Protein AF-A0A3D0CES5-F1 (afdb_monomer)

Nearest PDB structures (foldseek):
  5ey8-assembly8_H  TM=7.083E-01  e=1.544E+00  Mycolicibacterium smegmatis
  8wgk-assembly1_A  TM=5.948E-01  e=1.349E+00  Rhodothermus marinus DSM 4252
  4lvu-assembly1_A-2  TM=3.457E-01  e=1.894E-01  Burkholderia thailandensis E264
  9fd3-assembly1_A  TM=3.890E-01  e=8.389E+00  Kitasatospora cystarginea

Secondary structure (DSSP, 8-state):
-PPP-----------------PPEEEEEEESSSHHHHHHHHTGGG-SEEEEEEE-STTHHHHHHHHHHHH--SEEEE--TT--HHHHHHHHHHHHHH--

Mean predicted aligned error: 13.23 Å

Solvent-accessible surface area (backbone atoms only — not comparable to full-atom values): 6417 Å² total; per-residue (Å²): 136,87,85,79,82,80,81,78,81,81,76,73,76,77,80,73,77,84,61,84,78,68,69,37,36,30,38,38,36,39,80,82,59,62,63,61,49,61,50,54,80,47,34,90,80,45,69,45,49,78,45,82,46,56,73,55,99,65,36,67,62,58,49,52,54,46,48,73,78,64,58,54,77,42,78,47,72,64,67,91,81,54,57,76,71,59,59,47,49,59,56,55,53,47,63,77,69,68,121

Sequence (99 aa):
MASSIELVENIQALETKNDNQSQRKLLLIENDHYLSKAFLDNGNQSIYQTKEIRTGEVLSQELESYLVDHRPSMIVLDVGFSNSAQLLIIRDLRALFDG

Structure (mmCIF, N/CA/C/O backbone):
data_AF-A0A3D0CES5-F1
#
_entry.id   AF-A0A3D0CES5-F1
#
loop_
_atom_site.group_PDB
_atom_site.id
_atom_site.type_symbol
_atom_site.label_atom_id
_atom_site.label_alt_id
_atom_site.label_comp_id
_atom_site.label_asym_id
_atom_site.label_entity_id
_atom_site.label_seq_id
_atom_site.pdbx_PDB_ins_code
_atom_site.Cartn_x
_atom_site.Cartn_y
_atom_site.Cartn_z
_atom_site.occupancy
_atom_site.B_iso_or_equiv
_atom_site.auth_seq_id
_atom_site.auth_comp_id
_atom_site.auth_asym_id
_atom_site.auth_atom_id
_atom_site.pdbx_PDB_model_num
ATOM 1 N N . MET A 1 1 ? 0.160 4.843 -56.833 1.00 43.28 1 MET A N 1
ATOM 2 C CA . MET A 1 1 ? 1.118 5.611 -56.015 1.00 43.28 1 MET A CA 1
ATOM 3 C C . MET A 1 1 ? 0.541 5.681 -54.616 1.00 43.28 1 MET A C 1
ATOM 5 O O . MET A 1 1 ? -0.510 6.285 -54.452 1.00 43.28 1 MET A O 1
ATOM 9 N N . ALA A 1 2 ? 1.111 4.937 -53.670 1.00 43.47 2 ALA A N 1
ATOM 10 C CA . ALA A 1 2 ? 0.603 4.883 -52.303 1.00 43.47 2 ALA A CA 1
ATOM 11 C C . ALA A 1 2 ? 1.206 6.046 -51.508 1.00 43.47 2 ALA A C 1
ATOM 13 O O . ALA A 1 2 ? 2.420 6.230 -51.513 1.00 43.47 2 ALA A O 1
ATOM 14 N N . SER A 1 3 ? 0.342 6.858 -50.904 1.00 49.12 3 SER A N 1
ATOM 15 C CA . SER A 1 3 ? 0.722 7.985 -50.056 1.00 49.12 3 SER A CA 1
ATOM 16 C C . SER A 1 3 ? 1.155 7.448 -48.693 1.00 49.12 3 SER A C 1
ATOM 18 O O . SER A 1 3 ? 0.368 6.801 -48.003 1.00 49.12 3 SER A O 1
ATOM 20 N N . SER A 1 4 ? 2.421 7.673 -48.341 1.00 55.53 4 SER A N 1
ATOM 21 C CA . SER A 1 4 ? 2.967 7.375 -47.018 1.00 55.53 4 SER A CA 1
ATOM 22 C C . SER A 1 4 ? 2.517 8.455 -46.038 1.00 55.53 4 SER A C 1
ATOM 24 O O . SER A 1 4 ? 2.789 9.635 -46.247 1.00 55.53 4 SER A O 1
ATOM 26 N N . ILE A 1 5 ? 1.817 8.052 -44.982 1.00 58.88 5 ILE A N 1
ATOM 27 C CA . ILE A 1 5 ? 1.512 8.915 -43.841 1.00 58.88 5 ILE A CA 1
ATOM 28 C C . ILE A 1 5 ? 2.772 8.942 -42.972 1.00 58.88 5 ILE A C 1
ATOM 30 O O . ILE A 1 5 ? 3.102 7.942 -42.338 1.00 58.88 5 ILE A O 1
ATOM 34 N N . GLU A 1 6 ? 3.493 10.061 -42.960 1.00 58.62 6 GLU A N 1
ATOM 35 C CA . GLU A 1 6 ? 4.528 10.306 -41.953 1.00 58.62 6 GLU A CA 1
ATOM 36 C C . GLU A 1 6 ? 3.841 10.630 -40.621 1.00 58.62 6 GLU A C 1
ATOM 38 O O . GLU A 1 6 ? 3.269 11.704 -40.430 1.00 58.62 6 GLU A O 1
ATOM 43 N N . LEU A 1 7 ? 3.862 9.667 -39.697 1.00 52.69 7 LEU A N 1
ATOM 44 C CA . LEU A 1 7 ? 3.548 9.900 -38.291 1.00 52.69 7 LEU A CA 1
ATOM 45 C C . LEU A 1 7 ? 4.672 10.750 -37.690 1.00 52.69 7 LEU A C 1
ATOM 47 O O . LEU A 1 7 ? 5.745 10.246 -37.370 1.00 52.69 7 LEU A O 1
ATOM 51 N N . VAL A 1 8 ? 4.427 12.052 -37.558 1.00 58.69 8 VAL A N 1
ATOM 52 C CA . VAL A 1 8 ? 5.308 12.960 -36.820 1.00 58.69 8 VAL A CA 1
ATOM 53 C C . VAL A 1 8 ? 5.147 12.662 -35.329 1.00 58.69 8 VAL A C 1
ATOM 55 O O . VAL A 1 8 ? 4.131 13.005 -34.723 1.00 58.69 8 VAL A O 1
ATOM 58 N N . GLU A 1 9 ? 6.143 12.005 -34.737 1.00 49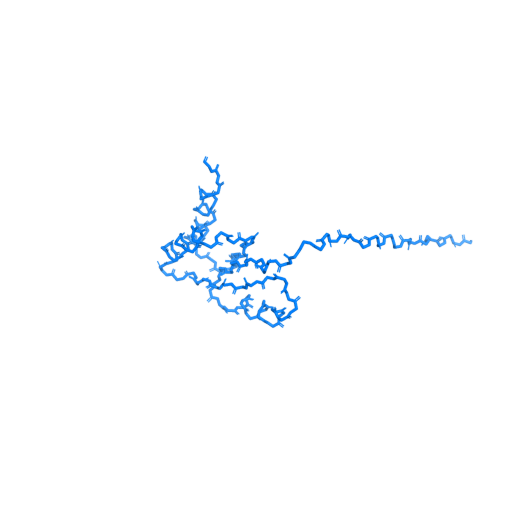.22 9 GLU A N 1
ATOM 59 C CA . GLU A 1 9 ? 6.269 11.841 -33.289 1.00 49.22 9 GLU A CA 1
ATOM 60 C C . GLU A 1 9 ? 6.494 13.212 -32.637 1.00 49.22 9 GLU A C 1
ATOM 62 O O . GLU A 1 9 ? 7.617 13.689 -32.483 1.00 49.22 9 GLU A O 1
ATOM 67 N N . ASN A 1 10 ? 5.407 13.885 -32.258 1.00 47.16 10 ASN A N 1
ATOM 68 C CA . ASN A 1 10 ? 5.477 15.113 -31.474 1.00 47.16 10 ASN A CA 1
ATOM 69 C C . ASN A 1 10 ? 5.717 14.767 -29.996 1.00 47.16 10 ASN A C 1
ATOM 71 O O . ASN A 1 10 ? 4.817 14.866 -29.163 1.00 47.16 10 ASN A O 1
ATOM 75 N N . ILE A 1 11 ? 6.927 14.310 -29.671 1.00 54.22 11 ILE A N 1
ATOM 76 C CA . ILE A 1 11 ? 7.351 14.095 -28.286 1.00 54.22 11 ILE A CA 1
ATOM 77 C C . ILE A 1 11 ? 7.870 15.433 -27.758 1.00 54.22 11 ILE A C 1
ATOM 79 O O . ILE A 1 11 ? 9.074 15.670 -27.668 1.00 54.22 11 ILE A O 1
ATOM 83 N N . GLN A 1 12 ? 6.959 16.346 -27.419 1.00 45.78 12 GLN A N 1
ATOM 84 C CA . GLN A 1 12 ? 7.326 17.428 -26.511 1.00 45.78 12 GLN A CA 1
ATOM 85 C C . GLN A 1 12 ? 7.620 16.788 -25.157 1.00 45.78 12 GLN A C 1
ATOM 87 O O . GLN A 1 12 ? 6.714 16.314 -24.470 1.00 45.78 12 GLN A O 1
ATOM 92 N N . ALA A 1 13 ? 8.904 16.735 -24.801 1.00 51.31 13 ALA A N 1
ATOM 93 C CA . ALA A 1 13 ? 9.332 16.383 -23.460 1.00 51.31 13 ALA A CA 1
ATOM 94 C C . ALA A 1 13 ? 8.613 17.323 -22.487 1.00 51.31 13 ALA A C 1
ATOM 96 O O . ALA A 1 13 ? 8.832 18.534 -22.508 1.00 51.31 13 ALA A O 1
ATOM 97 N N . LEU A 1 14 ? 7.699 16.764 -21.691 1.00 49.66 14 LEU A N 1
ATOM 98 C CA . LEU A 1 14 ? 7.018 17.498 -20.637 1.00 49.66 14 LEU A CA 1
ATOM 99 C C . LEU A 1 14 ? 8.108 18.066 -19.724 1.00 49.66 14 LEU A C 1
ATOM 101 O O . LEU A 1 14 ? 8.810 17.301 -19.063 1.00 49.66 14 LEU A O 1
ATOM 105 N N . GLU A 1 15 ? 8.282 19.387 -19.714 1.00 43.75 15 GLU A N 1
ATOM 106 C CA . GLU A 1 15 ? 9.205 20.040 -18.793 1.00 43.75 15 GLU A CA 1
ATOM 107 C C . GLU A 1 15 ? 8.728 19.776 -17.361 1.00 43.75 15 GLU A C 1
ATOM 109 O O . GLU A 1 15 ? 7.847 20.451 -16.824 1.00 43.75 15 GLU A O 1
ATOM 114 N N . THR A 1 16 ? 9.294 18.757 -16.718 1.00 47.03 16 THR A N 1
ATOM 115 C CA . THR A 1 16 ? 9.155 18.579 -15.281 1.00 47.03 16 THR A CA 1
ATOM 116 C C . THR A 1 16 ? 9.927 19.711 -14.631 1.00 47.03 16 THR A C 1
ATOM 118 O O . THR A 1 16 ? 11.157 19.669 -14.577 1.00 47.03 16 THR A O 1
ATOM 121 N N . LYS A 1 17 ? 9.200 20.738 -14.173 1.00 42.72 17 LYS A N 1
ATOM 122 C CA . LYS A 1 17 ? 9.734 21.780 -13.297 1.00 42.72 17 LYS A CA 1
ATOM 123 C C . LYS A 1 17 ? 10.634 21.124 -12.258 1.00 42.72 17 LYS A C 1
ATOM 125 O O . LYS A 1 17 ? 10.197 20.270 -11.487 1.00 42.72 17 LYS A O 1
ATOM 130 N N . ASN A 1 18 ? 11.895 21.525 -12.302 1.00 44.72 18 ASN A N 1
ATOM 131 C CA . ASN A 1 18 ? 12.946 21.134 -11.386 1.00 44.72 18 ASN A CA 1
ATOM 132 C C . ASN A 1 18 ? 12.693 21.812 -10.028 1.00 44.72 18 ASN A C 1
ATOM 134 O O . ASN A 1 18 ? 13.443 22.687 -9.608 1.00 44.72 18 ASN A O 1
ATOM 138 N N . ASP A 1 19 ? 11.580 21.474 -9.376 1.00 48.69 19 ASP A N 1
ATOM 139 C CA . ASP A 1 19 ? 11.430 21.725 -7.950 1.00 48.69 19 ASP A CA 1
ATOM 140 C C . ASP A 1 19 ? 12.396 20.771 -7.263 1.00 48.69 19 ASP A C 1
ATOM 142 O O . ASP A 1 19 ? 12.293 19.561 -7.472 1.00 48.69 19 ASP A O 1
ATOM 146 N N . ASN A 1 20 ? 13.346 21.322 -6.498 1.00 49.34 20 ASN A N 1
ATOM 147 C CA . ASN A 1 20 ? 14.262 20.604 -5.609 1.00 49.34 20 ASN A CA 1
ATOM 148 C C . ASN A 1 20 ? 13.600 19.315 -5.106 1.00 49.34 20 ASN A C 1
ATOM 150 O O . ASN A 1 20 ? 12.720 19.376 -4.243 1.00 49.34 20 ASN A O 1
ATOM 154 N N . GLN A 1 21 ? 13.961 18.179 -5.721 1.00 56.31 21 GLN A N 1
ATOM 155 C CA . GLN A 1 21 ? 13.223 16.924 -5.608 1.00 56.31 21 GLN A CA 1
ATOM 156 C C . GLN A 1 21 ? 13.363 16.386 -4.188 1.00 56.31 21 GLN A C 1
ATOM 158 O O . GLN A 1 21 ? 14.222 15.566 -3.878 1.00 56.31 21 GLN A O 1
ATOM 163 N N . SER A 1 22 ? 12.498 16.869 -3.305 1.00 65.19 22 SER A N 1
ATOM 164 C CA . SER A 1 22 ? 12.202 16.201 -2.051 1.00 65.19 22 SER A CA 1
ATOM 165 C C . SER A 1 22 ? 11.758 14.799 -2.447 1.00 65.19 22 SER A C 1
ATOM 167 O O . SER A 1 22 ? 10.784 14.671 -3.192 1.00 65.19 22 SER A O 1
ATOM 169 N N . GLN A 1 23 ? 12.517 13.774 -2.046 1.00 71.38 23 GLN A N 1
ATOM 170 C CA . GLN A 1 23 ? 12.193 12.384 -2.367 1.00 71.38 23 GLN A CA 1
ATOM 171 C C . GLN A 1 23 ? 10.720 12.139 -2.042 1.00 71.38 23 GLN A C 1
ATOM 173 O O . GLN A 1 23 ? 10.284 12.280 -0.896 1.00 71.38 23 GLN A O 1
ATOM 178 N N . ARG A 1 24 ? 9.933 11.836 -3.076 1.00 84.44 24 ARG A N 1
ATOM 179 C CA . ARG A 1 24 ? 8.499 11.594 -2.923 1.00 84.44 24 ARG A CA 1
ATOM 180 C C . ARG A 1 24 ? 8.333 10.275 -2.186 1.00 84.44 24 ARG A C 1
ATOM 182 O O . ARG A 1 24 ? 9.067 9.332 -2.445 1.00 84.44 24 ARG A O 1
ATOM 189 N N . LYS A 1 25 ? 7.385 10.165 -1.266 1.00 87.50 25 LYS A N 1
ATOM 190 C CA . LYS A 1 25 ? 7.191 8.907 -0.532 1.00 87.50 25 LYS A CA 1
ATOM 191 C C . LYS A 1 25 ? 6.198 8.027 -1.280 1.00 87.50 25 LYS A C 1
ATOM 193 O O . LYS A 1 25 ? 5.094 8.481 -1.582 1.00 87.50 25 LYS A O 1
ATOM 198 N N . LEU A 1 26 ? 6.596 6.795 -1.567 1.00 88.44 26 LEU A N 1
ATOM 199 C CA . LEU A 1 26 ? 5.743 5.753 -2.124 1.00 88.44 26 LEU A CA 1
ATOM 200 C C . LEU A 1 26 ? 5.447 4.735 -1.024 1.00 88.44 26 LEU A C 1
ATOM 202 O O . LEU A 1 26 ? 6.373 4.163 -0.452 1.00 88.44 26 LEU A O 1
ATOM 206 N N . LEU A 1 27 ? 4.169 4.504 -0.744 1.00 88.88 27 LEU A N 1
ATOM 207 C CA . LEU A 1 27 ? 3.733 3.416 0.122 1.00 88.88 27 LEU A CA 1
ATOM 208 C C . LEU A 1 27 ? 3.299 2.229 -0.736 1.00 88.88 27 LEU A C 1
ATOM 210 O O . LEU A 1 27 ? 2.459 2.372 -1.621 1.00 88.88 27 LEU A O 1
ATOM 214 N N . LEU A 1 28 ? 3.862 1.066 -0.447 1.00 88.62 28 LEU A N 1
ATOM 215 C CA . LEU A 1 28 ? 3.588 -0.192 -1.116 1.00 88.62 28 LEU A CA 1
ATOM 216 C C . LEU A 1 28 ? 2.904 -1.134 -0.131 1.00 88.62 28 LEU A C 1
ATOM 218 O O . LEU A 1 28 ? 3.425 -1.373 0.955 1.00 88.62 28 LEU A O 1
ATOM 222 N N . ILE A 1 29 ? 1.722 -1.619 -0.493 1.00 85.12 29 ILE A N 1
ATOM 223 C CA . ILE A 1 29 ? 0.918 -2.520 0.326 1.00 85.12 29 ILE A CA 1
ATOM 224 C C . ILE A 1 29 ? 0.758 -3.827 -0.443 1.00 85.12 29 ILE A C 1
ATOM 226 O O . ILE A 1 29 ? 0.071 -3.863 -1.462 1.00 85.12 29 ILE A O 1
ATOM 230 N N . GLU A 1 30 ? 1.402 -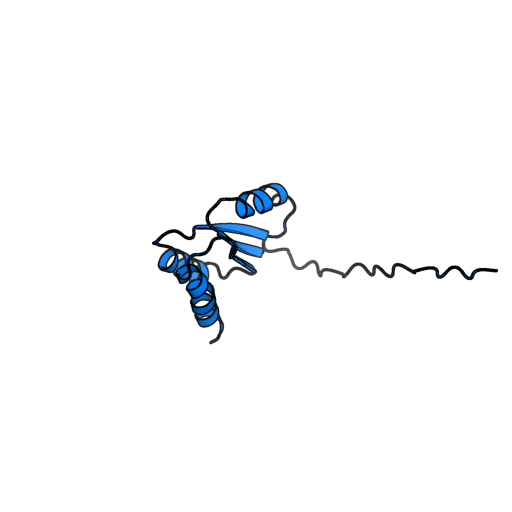4.890 0.027 1.00 81.88 30 GLU A N 1
ATOM 231 C CA . GLU A 1 30 ? 1.404 -6.195 -0.643 1.00 81.88 30 GLU A CA 1
ATOM 232 C C . GLU A 1 30 ? 1.563 -7.354 0.348 1.00 81.88 30 GLU A C 1
ATOM 234 O O . GLU A 1 30 ? 1.811 -7.142 1.535 1.00 81.88 30 GLU A O 1
ATOM 239 N N . ASN A 1 31 ? 1.459 -8.592 -0.141 1.00 79.06 31 ASN A N 1
ATOM 240 C CA . ASN A 1 31 ? 1.681 -9.786 0.677 1.00 79.06 31 ASN A CA 1
ATOM 241 C C . ASN A 1 31 ? 2.972 -10.547 0.320 1.00 79.06 31 ASN A C 1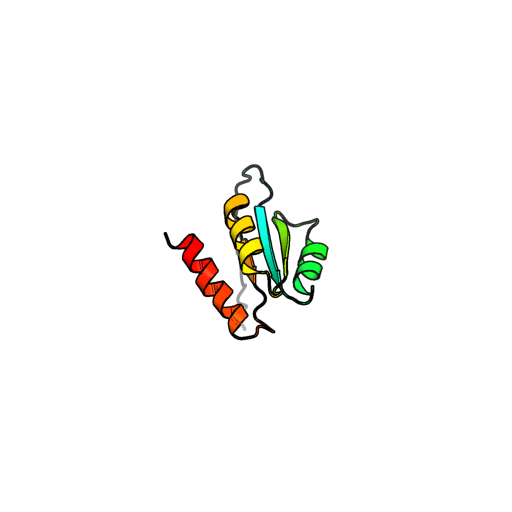
ATOM 243 O O . ASN A 1 31 ? 3.696 -10.989 1.214 1.00 79.06 31 ASN A O 1
ATOM 247 N N . ASP A 1 32 ? 3.278 -10.670 -0.977 1.00 77.06 32 ASP A N 1
ATOM 248 C CA . ASP A 1 32 ? 4.183 -11.707 -1.500 1.00 77.06 32 ASP A CA 1
ATOM 249 C C . ASP A 1 32 ? 5.520 -11.173 -2.057 1.00 77.06 32 ASP A C 1
ATOM 251 O O . ASP A 1 32 ? 6.210 -11.877 -2.797 1.00 77.06 32 ASP A O 1
ATOM 255 N N . HIS A 1 33 ? 5.927 -9.952 -1.682 1.00 80.88 33 HIS A N 1
ATOM 256 C CA . HIS A 1 33 ? 7.228 -9.325 -2.025 1.00 80.88 33 HIS A CA 1
ATOM 257 C C . HIS A 1 33 ? 7.494 -9.085 -3.510 1.00 80.88 33 HIS A C 1
ATOM 259 O O . HIS A 1 33 ? 8.598 -8.697 -3.905 1.00 80.88 33 HIS A O 1
ATOM 265 N N . TYR A 1 34 ? 6.518 -9.367 -4.363 1.00 83.62 34 TYR A N 1
ATOM 266 C CA . TYR A 1 34 ? 6.682 -9.250 -5.799 1.00 83.62 34 TYR A CA 1
ATOM 267 C C . TYR A 1 34 ? 6.852 -7.788 -6.216 1.00 83.62 34 TYR A C 1
ATOM 269 O O . TYR A 1 34 ? 7.760 -7.460 -6.986 1.00 83.62 34 TYR A O 1
ATOM 277 N N . LEU A 1 35 ? 6.007 -6.903 -5.687 1.00 83.62 35 LEU A N 1
ATOM 278 C CA . LEU A 1 35 ? 6.062 -5.488 -6.009 1.00 83.62 35 LEU A CA 1
ATOM 279 C C . LEU A 1 35 ? 7.255 -4.836 -5.314 1.00 83.62 35 LEU A C 1
ATOM 281 O O . LEU A 1 35 ? 8.004 -4.121 -5.970 1.00 83.62 35 LEU A O 1
ATOM 285 N N . SER A 1 36 ? 7.511 -5.121 -4.039 1.00 84.50 36 SER A N 1
ATOM 286 C CA . SER A 1 36 ? 8.631 -4.533 -3.301 1.00 84.50 36 SER A CA 1
ATOM 287 C C . SER A 1 36 ? 9.935 -4.813 -4.023 1.00 84.50 36 SER A C 1
ATOM 289 O O . SER A 1 36 ? 10.708 -3.884 -4.252 1.00 84.50 36 SER A O 1
ATOM 291 N N . LYS A 1 37 ? 10.131 -6.043 -4.506 1.00 84.75 37 LYS A N 1
ATOM 292 C CA . LYS A 1 37 ? 11.279 -6.406 -5.336 1.00 84.75 37 LYS A CA 1
ATOM 293 C C . LYS A 1 37 ? 11.322 -5.628 -6.655 1.00 84.75 37 LYS A C 1
ATOM 295 O O . LYS A 1 37 ? 12.352 -5.037 -6.971 1.00 84.75 37 LYS A O 1
ATOM 300 N N . ALA A 1 38 ? 10.211 -5.554 -7.390 1.00 83.50 38 ALA A N 1
ATOM 301 C CA . ALA A 1 38 ? 10.142 -4.813 -8.653 1.00 83.50 38 ALA A CA 1
ATOM 302 C C . ALA A 1 38 ? 10.435 -3.306 -8.491 1.00 83.50 38 ALA A C 1
ATOM 304 O O . ALA A 1 38 ? 11.038 -2.683 -9.370 1.00 83.50 38 ALA A O 1
ATOM 305 N N . PHE A 1 39 ? 10.031 -2.714 -7.366 1.00 81.94 39 PHE A N 1
ATOM 306 C CA . PHE A 1 39 ? 10.272 -1.307 -7.050 1.00 81.94 39 PHE A CA 1
ATOM 307 C C . PHE A 1 39 ? 11.654 -1.060 -6.421 1.00 81.94 39 PHE A C 1
ATOM 309 O O . PHE A 1 39 ? 12.198 0.026 -6.603 1.00 81.94 39 PHE A O 1
ATOM 316 N N . LEU A 1 40 ? 12.248 -2.039 -5.729 1.00 77.69 40 LEU A N 1
ATOM 317 C CA . LEU A 1 40 ? 13.625 -1.986 -5.214 1.00 77.69 40 LEU A CA 1
ATOM 318 C C . LEU A 1 40 ? 14.652 -2.064 -6.343 1.00 77.69 40 LEU A C 1
ATOM 320 O O . LEU A 1 40 ? 15.575 -1.251 -6.379 1.00 77.69 40 LEU A O 1
ATOM 324 N N . ASP A 1 41 ? 14.452 -2.978 -7.293 1.00 72.31 41 ASP A N 1
ATOM 325 C CA . ASP A 1 41 ? 15.353 -3.161 -8.436 1.00 72.31 41 ASP A CA 1
ATOM 326 C C . ASP A 1 41 ? 15.404 -1.899 -9.327 1.00 72.31 41 ASP A C 1
ATOM 328 O O . ASP A 1 41 ? 16.440 -1.585 -9.913 1.00 72.31 41 ASP A O 1
ATOM 332 N N . ASN A 1 42 ? 14.323 -1.108 -9.346 1.00 65.94 42 ASN A N 1
ATOM 333 C CA . ASN A 1 42 ? 14.244 0.197 -10.020 1.00 65.94 42 ASN A CA 1
ATOM 334 C C . ASN A 1 42 ? 14.475 1.403 -9.081 1.00 65.94 42 ASN A C 1
ATOM 336 O O . ASN A 1 42 ? 14.533 2.551 -9.531 1.00 65.94 42 ASN A O 1
ATOM 340 N N . GLY A 1 43 ? 14.615 1.167 -7.774 1.00 58.81 43 GLY A N 1
ATOM 341 C CA . GLY A 1 43 ? 14.591 2.193 -6.727 1.00 58.81 43 GLY A CA 1
ATOM 342 C C . GLY A 1 43 ? 15.753 3.183 -6.801 1.00 58.81 43 GLY A C 1
ATOM 343 O O . GLY A 1 43 ? 15.582 4.359 -6.497 1.00 58.81 43 GLY A O 1
ATOM 344 N N . ASN A 1 44 ? 16.912 2.745 -7.301 1.00 56.38 44 ASN A N 1
ATOM 345 C CA . ASN A 1 44 ? 18.096 3.601 -7.444 1.00 56.38 44 ASN A CA 1
ATOM 346 C C . ASN A 1 44 ? 17.960 4.676 -8.540 1.00 56.38 44 ASN A C 1
ATOM 348 O O . ASN A 1 44 ? 18.772 5.597 -8.584 1.00 56.38 44 ASN A O 1
ATOM 352 N N . GLN A 1 45 ? 16.956 4.574 -9.417 1.00 62.50 45 GLN A N 1
ATOM 353 C CA . GLN A 1 45 ? 16.662 5.559 -10.471 1.00 62.50 45 GLN A CA 1
ATOM 354 C C . GLN A 1 45 ? 15.337 6.301 -10.233 1.00 62.50 45 GLN A C 1
ATOM 356 O O . GLN A 1 45 ? 14.940 7.159 -11.020 1.00 62.50 45 GLN A O 1
ATOM 361 N N . SER A 1 46 ? 14.640 5.967 -9.149 1.00 69.50 46 SER A N 1
ATOM 362 C CA . SER A 1 46 ? 13.315 6.473 -8.828 1.00 69.50 46 SER A CA 1
ATOM 363 C C . SER A 1 46 ? 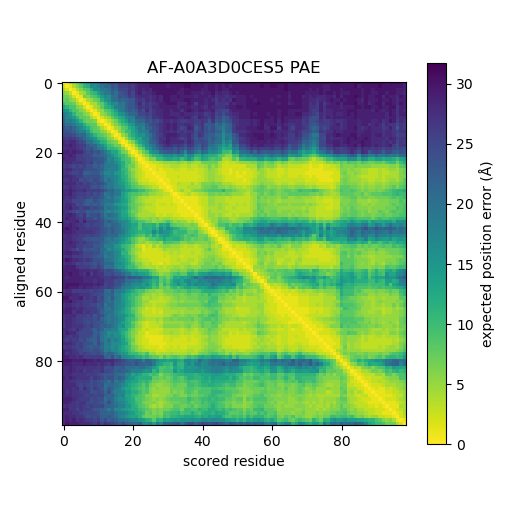13.403 7.745 -7.979 1.00 69.50 46 SER A C 1
ATOM 365 O O . SER A 1 46 ? 14.144 7.819 -7.003 1.00 69.50 46 SER A O 1
ATOM 367 N N . ILE A 1 47 ? 12.567 8.736 -8.301 1.00 78.50 47 ILE A N 1
ATOM 368 C CA . ILE A 1 47 ? 12.346 9.924 -7.453 1.00 78.50 47 ILE A CA 1
ATOM 369 C C . ILE A 1 47 ? 11.591 9.597 -6.151 1.00 78.50 47 ILE A C 1
ATOM 371 O O . ILE A 1 47 ? 11.384 10.481 -5.314 1.00 78.50 47 ILE A O 1
ATOM 375 N N . TYR A 1 48 ? 11.130 8.350 -6.005 1.00 80.75 48 TYR A N 1
ATOM 376 C CA . TYR A 1 48 ? 10.388 7.870 -4.852 1.00 80.75 48 TYR A CA 1
ATOM 377 C C . TYR A 1 48 ? 11.266 7.118 -3.852 1.00 80.75 48 TYR A C 1
ATOM 379 O O . TYR A 1 48 ? 12.018 6.218 -4.223 1.00 80.75 48 TYR A O 1
ATOM 387 N N . GLN A 1 49 ? 11.079 7.431 -2.572 1.00 83.81 49 GLN A N 1
ATOM 388 C CA . GLN A 1 49 ? 11.474 6.600 -1.446 1.00 83.81 49 GLN A CA 1
ATOM 389 C C . GLN A 1 49 ? 10.329 5.631 -1.121 1.00 83.81 49 GLN A C 1
ATOM 391 O O . GLN A 1 49 ? 9.254 6.056 -0.691 1.00 83.81 49 GLN A O 1
ATOM 396 N N . THR A 1 50 ? 10.563 4.338 -1.328 1.00 85.25 50 THR A N 1
ATOM 397 C CA . THR A 1 50 ? 9.557 3.2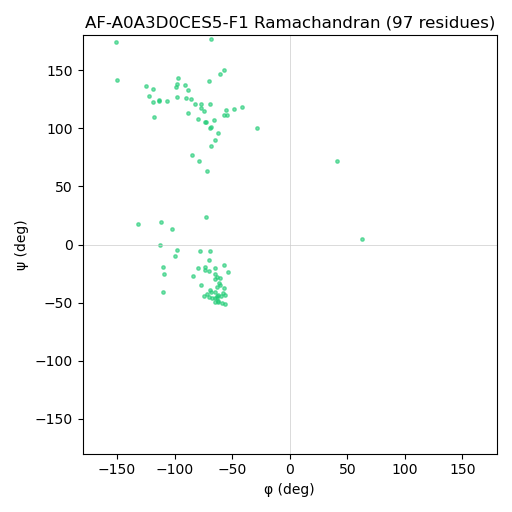85 -1.136 1.00 85.25 50 THR A CA 1
ATOM 398 C C . THR A 1 50 ? 9.552 2.770 0.303 1.00 85.25 50 THR A C 1
ATOM 400 O O . THR A 1 50 ? 10.602 2.437 0.854 1.00 85.25 50 THR A O 1
ATOM 403 N N . LYS A 1 51 ? 8.366 2.656 0.902 1.00 86.06 51 LYS A N 1
ATOM 404 C CA . LYS A 1 51 ? 8.111 1.914 2.142 1.00 86.06 51 LYS A CA 1
ATOM 405 C C . LYS A 1 51 ? 7.107 0.802 1.855 1.00 86.06 51 LYS A C 1
ATOM 407 O O . LYS A 1 51 ? 6.086 1.059 1.233 1.00 86.06 51 LYS A O 1
ATOM 412 N N . GLU A 1 52 ? 7.388 -0.399 2.342 1.00 85.81 52 GLU A N 1
ATOM 413 C CA . GLU A 1 52 ? 6.487 -1.554 2.269 1.00 85.81 52 GLU A CA 1
ATOM 414 C C . GLU A 1 52 ? 5.715 -1.713 3.591 1.00 85.81 52 GLU A C 1
ATOM 416 O O . GLU A 1 52 ? 6.307 -1.583 4.668 1.00 85.81 52 GLU A O 1
ATOM 421 N N . ILE A 1 53 ? 4.419 -2.013 3.498 1.00 79.81 53 ILE A N 1
ATOM 422 C CA . ILE A 1 53 ? 3.564 -2.524 4.577 1.00 79.81 53 ILE A CA 1
ATOM 423 C C . ILE A 1 53 ? 2.930 -3.829 4.091 1.00 79.81 53 ILE A C 1
ATOM 425 O O . ILE A 1 53 ? 2.449 -3.914 2.962 1.00 79.81 53 ILE A O 1
ATOM 429 N N . ARG A 1 54 ? 2.904 -4.848 4.953 1.00 77.50 54 ARG A N 1
ATOM 430 C CA . ARG A 1 54 ? 2.384 -6.172 4.594 1.00 77.50 54 ARG A CA 1
ATOM 431 C C . ARG A 1 54 ? 0.941 -6.371 5.018 1.00 77.50 54 ARG A C 1
ATOM 433 O O . ARG A 1 54 ? 0.567 -5.995 6.124 1.00 77.50 54 ARG A O 1
ATOM 440 N N . THR A 1 55 ? 0.163 -7.073 4.195 1.00 68.81 55 THR A N 1
ATOM 441 C CA . THR A 1 55 ? -1.270 -7.360 4.419 1.00 68.81 55 THR A CA 1
ATOM 442 C C . THR A 1 55 ? -1.628 -8.388 5.496 1.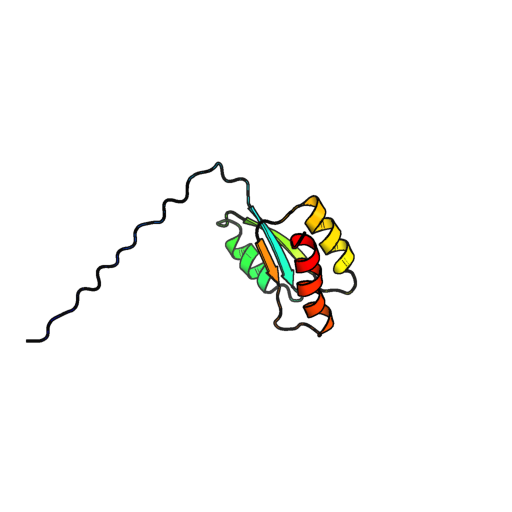00 68.81 55 THR A C 1
ATOM 444 O O . THR A 1 55 ? -2.718 -8.959 5.461 1.00 68.81 55 THR A O 1
ATOM 447 N N . GLY A 1 56 ? -0.746 -8.607 6.475 1.00 64.62 56 GLY A N 1
ATOM 448 C CA . GLY A 1 56 ? -1.020 -9.463 7.635 1.00 64.62 56 GLY A CA 1
ATOM 449 C C . GLY A 1 56 ? -2.080 -8.887 8.589 1.00 64.62 56 GLY A C 1
ATOM 450 O O . GLY A 1 56 ? -2.561 -7.770 8.414 1.00 64.62 56 GLY A O 1
ATOM 451 N N . GLU A 1 57 ? -2.428 -9.642 9.636 1.00 54.72 57 GLU A N 1
ATOM 452 C CA . GLU A 1 57 ? -3.537 -9.343 10.568 1.00 54.72 57 GLU A CA 1
ATOM 453 C C . GLU A 1 57 ? -3.454 -7.972 11.278 1.00 54.72 57 GLU A C 1
ATOM 455 O O . GLU A 1 57 ? -4.467 -7.484 11.772 1.00 54.72 57 GLU A O 1
ATOM 460 N N . VAL A 1 58 ? -2.285 -7.320 11.306 1.00 59.16 58 VAL A N 1
ATOM 461 C CA . VAL A 1 58 ? -2.042 -6.049 12.025 1.00 59.16 58 VAL A CA 1
ATOM 462 C C . VAL A 1 58 ? -2.036 -4.825 11.090 1.00 59.16 58 VAL A C 1
ATOM 464 O O . VAL A 1 58 ? -1.632 -3.730 11.478 1.00 59.16 58 VAL A O 1
ATOM 467 N N . LEU A 1 59 ? -2.499 -4.974 9.846 1.00 67.25 59 LEU A N 1
ATOM 468 C CA . LEU A 1 59 ? -2.331 -3.938 8.826 1.00 67.25 59 LEU A CA 1
ATOM 469 C C . LEU A 1 59 ? -3.010 -2.600 9.170 1.00 67.25 59 LEU A C 1
ATOM 471 O O . LEU A 1 59 ? -2.459 -1.560 8.829 1.00 67.25 59 LEU A O 1
ATOM 475 N N . SER A 1 60 ? -4.152 -2.579 9.864 1.00 67.88 60 SER A N 1
ATOM 476 C CA . SER A 1 60 ? -4.879 -1.324 10.126 1.00 67.88 60 SER A CA 1
ATOM 477 C C . SER A 1 60 ? -4.089 -0.326 10.981 1.00 67.88 60 SER A C 1
ATOM 479 O O . SER A 1 60 ? -4.003 0.840 10.611 1.00 67.88 60 SER A O 1
ATOM 481 N N . GLN A 1 61 ? -3.465 -0.771 12.076 1.00 70.25 61 GLN A N 1
ATOM 482 C CA . GLN A 1 61 ? -2.755 0.123 13.004 1.00 70.25 61 GLN A CA 1
ATOM 483 C C . GLN A 1 61 ? -1.444 0.660 12.424 1.00 70.25 61 GLN A C 1
ATOM 485 O O . GLN A 1 61 ? -1.133 1.843 12.583 1.00 70.25 61 GLN A O 1
ATOM 490 N N . GLU A 1 62 ? -0.670 -0.201 11.756 1.00 75.81 62 GLU A N 1
ATOM 491 C CA . GLU A 1 62 ? 0.590 0.201 11.123 1.00 75.81 62 GLU A CA 1
ATOM 492 C C . GLU A 1 62 ? 0.327 1.134 9.935 1.00 75.81 62 GLU A C 1
ATOM 494 O O . GLU A 1 62 ? 1.005 2.151 9.784 1.00 75.81 62 GLU A O 1
ATOM 499 N N . LEU A 1 63 ? -0.703 0.836 9.136 1.00 78.62 63 LEU A N 1
ATOM 500 C CA . LEU A 1 63 ? -1.111 1.667 8.011 1.00 78.62 63 LEU A CA 1
ATOM 501 C C . LEU A 1 63 ? -1.622 3.036 8.466 1.00 78.62 63 LEU A C 1
ATOM 503 O O . LEU A 1 63 ? -1.170 4.049 7.940 1.00 78.62 63 LEU A O 1
ATOM 507 N N . GLU A 1 64 ? -2.528 3.083 9.444 1.00 77.44 64 GLU A N 1
ATOM 508 C CA . GLU A 1 64 ? -3.088 4.338 9.958 1.00 77.44 64 GLU A CA 1
ATOM 509 C C . GLU A 1 64 ? -1.984 5.245 10.510 1.00 77.44 64 GLU A C 1
ATOM 511 O O . GLU A 1 64 ? -1.853 6.397 10.089 1.00 77.44 64 GL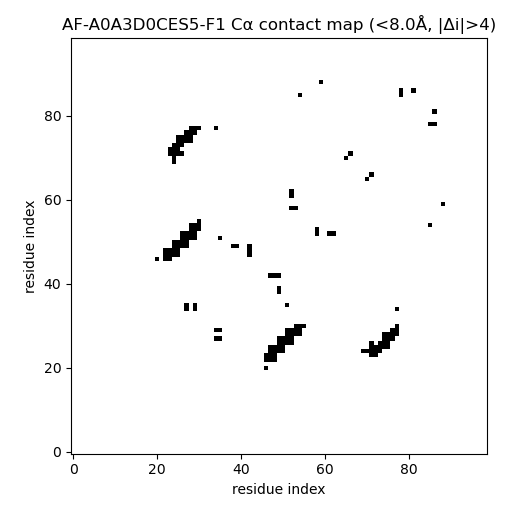U A O 1
ATOM 516 N N . SER A 1 65 ? -1.126 4.693 11.374 1.00 80.06 65 SER A N 1
ATOM 517 C CA . SER A 1 65 ? -0.008 5.431 11.971 1.00 80.06 65 SER A CA 1
ATOM 518 C C . SER A 1 65 ? 0.946 5.953 10.891 1.00 80.06 65 SER A C 1
ATOM 520 O O . SER A 1 65 ? 1.326 7.125 10.889 1.00 80.06 65 SER A O 1
ATOM 522 N N . TYR A 1 66 ? 1.284 5.115 9.905 1.00 82.94 66 TYR A N 1
ATOM 523 C CA . TYR A 1 66 ? 2.162 5.520 8.813 1.00 82.94 66 TYR A CA 1
ATOM 524 C C . TYR A 1 66 ? 1.560 6.644 7.960 1.00 82.94 66 TYR A C 1
ATOM 526 O O . TYR A 1 66 ? 2.263 7.600 7.625 1.00 82.94 66 TYR A O 1
ATOM 534 N N . LEU A 1 67 ? 0.276 6.559 7.607 1.00 82.50 67 LEU A N 1
ATOM 535 C CA . LEU A 1 67 ? -0.391 7.557 6.768 1.00 82.50 67 LEU A CA 1
ATOM 536 C C . LEU A 1 67 ? -0.468 8.924 7.446 1.00 82.50 67 LEU A C 1
ATOM 538 O O . LEU A 1 67 ? -0.210 9.934 6.784 1.00 82.50 67 LEU A O 1
ATOM 542 N N . VAL A 1 68 ? -0.765 8.951 8.749 1.00 80.25 68 VAL A N 1
ATOM 543 C CA . VAL A 1 68 ? -0.803 10.180 9.554 1.00 80.25 68 VAL A CA 1
ATOM 544 C C . VAL A 1 68 ? 0.577 10.840 9.600 1.00 80.25 68 VAL A C 1
ATOM 546 O O . VAL A 1 68 ? 0.696 12.028 9.287 1.00 80.25 68 VAL A O 1
ATOM 549 N N . ASP A 1 69 ? 1.616 10.066 9.915 1.00 82.75 69 ASP A N 1
ATOM 550 C CA . ASP A 1 69 ? 2.966 10.587 10.153 1.00 82.75 69 ASP A CA 1
ATOM 551 C C . ASP A 1 69 ? 3.720 10.936 8.863 1.00 82.75 69 ASP A C 1
ATOM 553 O O . ASP A 1 69 ? 4.526 11.870 8.823 1.00 82.75 69 ASP A O 1
ATOM 557 N N . HIS A 1 70 ? 3.501 10.173 7.789 1.00 82.81 70 HIS A N 1
ATOM 558 C CA . HIS A 1 70 ? 4.370 10.225 6.613 1.00 82.81 70 HIS A CA 1
ATOM 559 C C . HIS A 1 70 ? 3.725 10.864 5.393 1.00 82.81 70 HIS A C 1
ATOM 561 O O . HIS A 1 70 ? 4.487 11.378 4.569 1.00 82.81 70 HIS A O 1
ATOM 567 N N . ARG A 1 71 ? 2.385 10.840 5.288 1.00 82.75 71 ARG A N 1
ATOM 568 C CA . ARG A 1 71 ? 1.590 11.356 4.158 1.00 82.75 71 ARG A CA 1
ATOM 569 C C . ARG A 1 71 ? 2.215 11.019 2.794 1.00 82.75 71 ARG A C 1
ATOM 571 O O . ARG A 1 71 ? 2.792 11.898 2.147 1.00 82.75 71 ARG A O 1
ATOM 578 N N . PRO A 1 72 ? 2.164 9.744 2.368 1.00 86.50 72 PRO A N 1
ATOM 579 C CA . PRO A 1 72 ? 2.770 9.329 1.110 1.00 86.50 72 PRO A CA 1
ATOM 580 C C . PRO A 1 72 ? 2.155 10.067 -0.085 1.00 86.5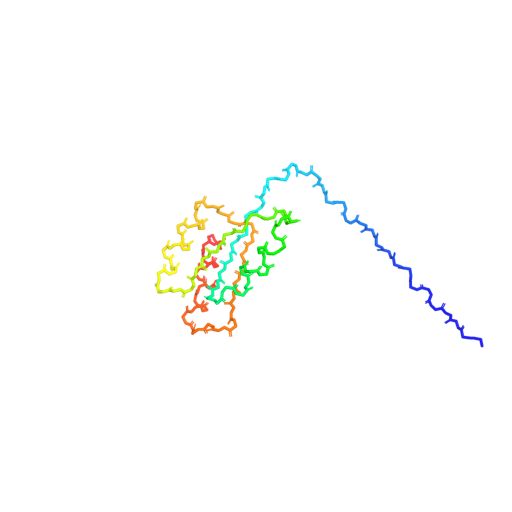0 72 PRO A C 1
ATOM 582 O O . PRO A 1 72 ? 0.968 10.379 -0.103 1.00 86.50 72 PRO A O 1
ATOM 585 N N . SER A 1 73 ? 2.976 10.334 -1.101 1.00 87.12 73 SER A N 1
ATOM 586 C CA . SER A 1 73 ? 2.548 10.991 -2.344 1.00 87.12 73 SER A CA 1
ATOM 587 C C . SER A 1 73 ? 1.858 10.024 -3.306 1.00 87.12 73 SER A C 1
ATOM 589 O O . SER A 1 73 ? 1.166 10.454 -4.224 1.00 87.12 73 SER A O 1
ATOM 591 N N . MET A 1 74 ? 2.087 8.723 -3.125 1.00 87.12 74 MET A N 1
ATOM 592 C CA . MET A 1 74 ? 1.502 7.651 -3.919 1.00 87.12 74 MET A CA 1
ATOM 593 C C . MET A 1 74 ? 1.355 6.404 -3.048 1.00 87.12 74 MET A C 1
ATOM 595 O O . MET A 1 74 ? 2.236 6.103 -2.240 1.00 87.12 74 MET A O 1
ATOM 599 N N . ILE A 1 75 ? 0.250 5.684 -3.228 1.00 86.81 75 ILE A N 1
ATOM 600 C CA . ILE A 1 75 ? -0.013 4.395 -2.589 1.00 86.81 75 ILE A CA 1
ATOM 601 C C . ILE A 1 75 ? -0.244 3.376 -3.704 1.00 86.81 75 ILE A C 1
ATOM 603 O O . ILE A 1 75 ? -1.057 3.613 -4.596 1.00 86.81 75 ILE A O 1
ATOM 607 N N . VAL A 1 76 ? 0.472 2.259 -3.657 1.00 87.12 76 VAL A N 1
ATOM 608 C CA . VAL A 1 76 ? 0.284 1.106 -4.542 1.00 87.12 76 VAL A CA 1
ATOM 609 C C . VAL A 1 76 ? -0.202 -0.048 -3.681 1.00 87.12 76 VAL A C 1
ATOM 611 O O . VAL A 1 76 ? 0.442 -0.396 -2.695 1.00 87.12 76 VAL A O 1
ATOM 614 N N . LEU A 1 77 ? -1.345 -0.617 -4.049 1.00 83.69 77 LEU A N 1
ATOM 615 C CA . LEU A 1 77 ? -1.977 -1.721 -3.338 1.00 83.69 77 LEU A CA 1
ATOM 616 C C . LEU A 1 77 ? -2.065 -2.931 -4.265 1.00 83.69 77 LEU A C 1
ATOM 618 O O . LEU A 1 77 ? -2.676 -2.847 -5.332 1.00 83.69 77 LEU A O 1
ATOM 622 N N . ASP A 1 78 ? -1.489 -4.050 -3.841 1.00 81.44 78 ASP A N 1
ATOM 623 C CA . ASP A 1 78 ? -1.697 -5.338 -4.487 1.00 81.44 78 ASP A CA 1
ATOM 624 C C . ASP A 1 78 ? -3.087 -5.885 -4.137 1.00 81.44 78 ASP A C 1
ATOM 626 O O . ASP A 1 78 ? -3.391 -6.190 -2.984 1.00 81.44 78 ASP A O 1
ATOM 630 N N . VAL A 1 79 ? -3.946 -5.998 -5.150 1.00 75.31 79 VAL A N 1
ATOM 631 C CA . VAL A 1 79 ? -5.304 -6.548 -5.022 1.00 75.31 79 VAL A CA 1
ATOM 632 C C . VAL A 1 79 ? -5.395 -8.007 -5.479 1.00 75.31 79 VAL A C 1
ATOM 634 O O . VAL A 1 79 ? -6.419 -8.646 -5.238 1.00 75.31 79 VAL A O 1
ATOM 637 N N . GLY A 1 80 ? -4.349 -8.547 -6.118 1.00 67.94 80 GLY A N 1
ATOM 638 C CA . GLY A 1 80 ? -4.390 -9.799 -6.884 1.00 67.94 80 GLY A CA 1
ATOM 639 C C . GLY A 1 80 ? -4.675 -11.064 -6.070 1.00 67.94 80 GLY A C 1
ATOM 640 O O . GLY A 1 80 ? -5.148 -12.049 -6.631 1.00 67.94 80 GLY A O 1
ATOM 641 N N . PHE A 1 81 ? -4.452 -11.031 -4.755 1.00 55.16 81 PHE A N 1
ATOM 642 C CA . PHE A 1 81 ? -4.568 -12.206 -3.878 1.00 55.16 81 PHE A CA 1
ATOM 643 C C . PHE A 1 81 ? -5.380 -11.938 -2.609 1.00 55.16 81 PHE A C 1
ATOM 645 O O . PHE A 1 81 ? -5.320 -12.686 -1.632 1.00 55.16 81 PHE A O 1
ATOM 652 N N . SER A 1 82 ? -6.155 -10.857 -2.625 1.00 57.44 82 SER A N 1
ATOM 653 C CA . SER A 1 82 ? -6.765 -10.323 -1.423 1.00 57.44 82 SER A CA 1
ATOM 654 C C . SER A 1 82 ? -8.057 -11.040 -1.029 1.00 57.44 82 SER A C 1
ATOM 656 O O . SER A 1 82 ? -9.042 -11.065 -1.766 1.00 57.44 82 SER A O 1
ATOM 658 N N . ASN A 1 83 ? -8.075 -11.618 0.178 1.00 61.03 83 ASN A N 1
ATOM 659 C CA . ASN A 1 83 ? -9.322 -12.016 0.835 1.00 61.03 83 ASN A CA 1
ATOM 660 C C . ASN A 1 83 ? -10.222 -10.770 0.952 1.00 61.03 83 ASN A C 1
ATOM 662 O O . ASN A 1 83 ? -9.707 -9.660 1.086 1.00 61.03 83 ASN A O 1
ATOM 666 N N . SER A 1 84 ? -11.550 -10.905 0.938 1.00 63.62 84 SER A N 1
ATOM 667 C CA . SER A 1 84 ? -12.477 -9.754 0.866 1.00 63.62 84 SER A CA 1
ATOM 668 C C . SER A 1 84 ? -12.248 -8.684 1.949 1.00 63.62 84 SER A C 1
ATOM 670 O O . SER A 1 84 ? -12.591 -7.521 1.756 1.00 63.62 84 SER A O 1
ATOM 672 N N . ALA A 1 85 ? -11.632 -9.061 3.073 1.00 66.25 85 ALA A N 1
ATOM 673 C CA . ALA A 1 85 ? -11.198 -8.157 4.135 1.00 66.25 85 ALA A CA 1
ATOM 674 C C . ALA A 1 85 ? -10.121 -7.144 3.696 1.00 66.25 85 ALA A C 1
ATOM 676 O O . ALA A 1 85 ? -10.157 -5.995 4.116 1.00 66.25 85 ALA A O 1
ATOM 677 N N . GLN A 1 86 ? -9.191 -7.524 2.823 1.00 66.81 86 GLN A N 1
ATOM 678 C CA . GLN A 1 86 ? -8.132 -6.638 2.328 1.00 66.81 86 GLN A CA 1
ATOM 679 C C . GLN A 1 86 ? -8.668 -5.595 1.328 1.00 66.81 86 GLN A C 1
ATOM 681 O O . GLN A 1 86 ? -8.115 -4.507 1.220 1.00 66.81 86 GLN A O 1
ATOM 686 N N . LEU A 1 87 ? -9.812 -5.841 0.678 1.00 71.12 87 LEU A N 1
ATOM 687 C CA . LEU A 1 87 ? -10.507 -4.806 -0.102 1.00 71.12 87 LEU A CA 1
ATOM 688 C C . LEU A 1 87 ? -11.140 -3.720 0.786 1.00 71.12 87 LEU A C 1
ATOM 690 O O . LEU A 1 87 ? -11.331 -2.594 0.325 1.00 71.12 87 LEU A O 1
ATOM 694 N N . LEU A 1 88 ? -11.418 -4.011 2.066 1.00 73.12 88 LEU A N 1
ATOM 695 C CA . LEU A 1 88 ? -11.886 -2.998 3.024 1.00 73.12 88 LEU A CA 1
ATOM 696 C C . LEU A 1 88 ? -10.813 -1.935 3.289 1.00 73.12 88 LEU A C 1
ATOM 698 O O . LEU A 1 88 ? -11.163 -0.787 3.544 1.00 73.12 88 LEU A O 1
ATOM 702 N N . ILE A 1 89 ? -9.531 -2.275 3.104 1.00 73.88 89 ILE A N 1
ATOM 703 C CA . ILE A 1 89 ? -8.411 -1.330 3.200 1.00 73.88 89 ILE A CA 1
ATOM 704 C C . ILE A 1 89 ? -8.603 -0.171 2.217 1.00 73.88 89 ILE A C 1
ATOM 706 O O . ILE A 1 89 ? -8.336 0.967 2.572 1.00 73.88 89 ILE A O 1
ATOM 710 N N . ILE A 1 90 ? -9.127 -0.412 1.008 1.00 73.81 90 ILE A N 1
ATOM 711 C CA . ILE A 1 90 ? -9.382 0.657 0.022 1.00 73.81 90 ILE A CA 1
ATOM 712 C C . ILE A 1 90 ? -10.414 1.656 0.557 1.00 73.81 90 ILE A C 1
ATOM 714 O O . ILE A 1 90 ? -10.245 2.868 0.416 1.00 73.81 90 ILE A O 1
ATOM 718 N N . ARG A 1 91 ? -11.487 1.151 1.178 1.00 72.06 91 ARG A N 1
ATOM 719 C CA . ARG A 1 91 ? -12.528 1.989 1.786 1.00 72.06 91 ARG A CA 1
ATOM 720 C C . ARG A 1 91 ? -11.960 2.793 2.952 1.00 72.06 91 ARG A C 1
ATOM 722 O O . ARG A 1 91 ? -12.220 3.990 3.038 1.00 72.06 91 ARG A O 1
ATOM 729 N N . ASP A 1 92 ? -11.201 2.138 3.821 1.00 73.88 92 ASP A N 1
ATOM 730 C CA . ASP A 1 92 ? -10.656 2.754 5.028 1.00 73.88 92 ASP A CA 1
ATOM 731 C C . ASP A 1 92 ? -9.583 3.798 4.667 1.00 73.88 92 ASP A C 1
ATOM 733 O O . ASP A 1 92 ? -9.602 4.904 5.197 1.00 73.88 92 ASP A O 1
ATOM 737 N N . LEU A 1 93 ? -8.741 3.517 3.663 1.00 76.12 93 LEU A N 1
ATOM 738 C CA . LEU A 1 93 ? -7.824 4.487 3.061 1.00 76.12 93 LEU A CA 1
ATOM 739 C C . LEU A 1 93 ? -8.571 5.709 2.542 1.00 76.12 93 LEU A C 1
ATOM 741 O O . LEU A 1 93 ? -8.211 6.831 2.877 1.00 76.12 93 LEU A O 1
ATOM 745 N N . ARG A 1 94 ? -9.625 5.509 1.745 1.00 73.56 94 ARG A N 1
ATOM 746 C CA . ARG A 1 94 ? -10.412 6.616 1.194 1.00 73.56 94 ARG A CA 1
ATOM 747 C C . ARG A 1 94 ? -10.995 7.506 2.297 1.00 73.56 94 ARG A C 1
ATOM 749 O O . ARG A 1 94 ? -10.931 8.725 2.175 1.00 73.56 94 ARG A O 1
ATOM 756 N N . ALA A 1 95 ? -11.507 6.920 3.380 1.00 73.12 95 ALA A N 1
ATOM 757 C CA . ALA A 1 95 ? -12.055 7.675 4.507 1.00 73.12 95 ALA A CA 1
ATOM 758 C C . ALA A 1 95 ? -11.019 8.596 5.182 1.00 73.12 95 ALA A C 1
ATOM 760 O O . ALA A 1 95 ? -11.390 9.647 5.693 1.00 73.12 95 ALA A O 1
ATOM 761 N N . LEU A 1 96 ? -9.727 8.246 5.144 1.00 68.38 96 LEU A N 1
ATOM 762 C CA . LEU A 1 96 ? -8.648 9.078 5.692 1.00 68.38 96 LEU A CA 1
ATOM 763 C C . LEU A 1 96 ? -8.337 10.321 4.839 1.00 68.38 96 LEU A C 1
ATOM 765 O O . LEU A 1 96 ? -7.723 11.261 5.342 1.00 68.38 96 LEU A O 1
ATOM 769 N N . PHE A 1 97 ? -8.737 10.335 3.564 1.00 69.50 97 PHE A N 1
ATOM 770 C CA . PHE A 1 97 ? -8.463 11.438 2.636 1.00 69.50 97 PHE A CA 1
ATOM 771 C C . PHE A 1 97 ? -9.706 12.254 2.252 1.00 69.50 97 PHE A C 1
ATOM 773 O O . PHE A 1 97 ? -9.544 13.382 1.792 1.00 69.50 97 PHE A O 1
ATOM 780 N N . ASP A 1 98 ? -10.918 11.718 2.437 1.00 65.31 98 ASP A N 1
ATOM 781 C CA . ASP A 1 98 ? -12.158 12.347 1.952 1.00 65.31 98 ASP A CA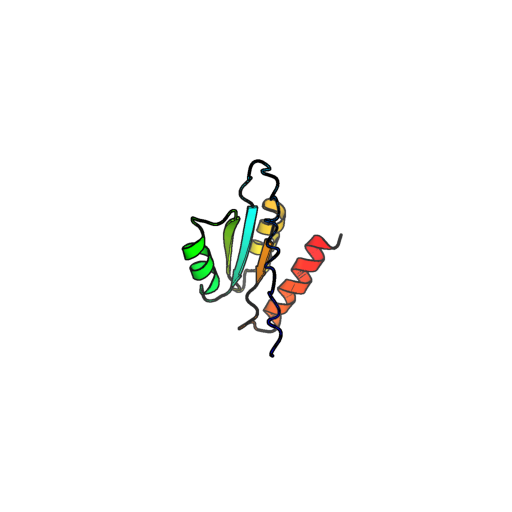 1
ATOM 782 C C . ASP A 1 98 ? -12.684 13.528 2.798 1.00 65.31 98 ASP A C 1
ATOM 784 O O . ASP A 1 98 ? -13.581 14.216 2.319 1.00 65.31 98 ASP A O 1
ATOM 788 N N . GLY A 1 99 ? -12.090 13.847 3.957 1.00 53.16 99 GLY A N 1
ATOM 789 C CA . GLY A 1 99 ? -12.397 15.068 4.728 1.00 53.16 99 GLY A CA 1
ATOM 790 C C . GLY A 1 99 ? -13.726 15.044 5.478 1.00 53.16 99 GLY A C 1
ATOM 791 O O . GLY A 1 99 ? -14.785 15.231 4.842 1.00 53.16 99 GLY A O 1
#

pLDDT: mean 70.1, std 13.6, range [42.72, 88.88]

Radius of gyration: 19.17 Å; Cα contacts (8 Å, |Δi|>4): 82; chains: 1; bounding box: 31×34×69 Å

Foldseek 3Di:
DDDDDPPDPPPPPDPPPPDVLPQAEEEEEEAPCPVVVVCVVCVVVDSHDYDYDYPDPCRPVVVVVCCVPPVGPYYHHDPPDDDVVSVVVVVVVCVVPVD